Protein AF-A0A091GH59-F1 (afdb_monomer_lite)

Structure (mmCIF, N/CA/C/O backbone):
data_AF-A0A091GH59-F1
#
_entry.id   AF-A0A091GH59-F1
#
loop_
_atom_site.group_PDB
_atom_site.id
_atom_site.type_symbol
_atom_site.label_atom_id
_atom_site.label_alt_id
_atom_site.label_comp_id
_atom_site.label_asym_id
_atom_site.label_entity_id
_atom_site.label_seq_id
_atom_site.pdbx_PDB_ins_code
_atom_site.Cartn_x
_atom_site.Cartn_y
_atom_site.Cartn_z
_atom_site.occupancy
_atom_site.B_iso_or_equiv
_atom_site.auth_seq_id
_atom_site.auth_comp_id
_atom_site.auth_asym_id
_atom_site.auth_atom_id
_atom_site.pdbx_PDB_model_num
ATOM 1 N N . HIS A 1 1 ? 8.512 5.996 -9.986 1.00 87.06 1 HIS A N 1
ATOM 2 C CA . HIS A 1 1 ? 7.344 5.699 -9.127 1.00 87.06 1 HIS A CA 1
ATOM 3 C C . HIS A 1 1 ? 7.092 4.206 -8.956 1.00 87.06 1 HIS A C 1
ATOM 5 O O . HIS A 1 1 ? 7.164 3.773 -7.822 1.00 87.06 1 HIS A O 1
ATOM 11 N N . LEU A 1 2 ? 6.878 3.403 -10.013 1.00 91.25 2 LEU A N 1
ATOM 12 C CA . LEU A 1 2 ? 6.627 1.953 -9.853 1.00 91.25 2 LEU A CA 1
ATOM 13 C C . LEU A 1 2 ? 7.697 1.232 -9.008 1.00 91.25 2 LEU A C 1
ATOM 15 O O . LEU A 1 2 ? 7.345 0.455 -8.136 1.00 91.25 2 LEU A O 1
ATOM 19 N N . ALA A 1 3 ? 8.980 1.565 -9.191 1.00 91.81 3 ALA A N 1
ATOM 20 C CA . ALA A 1 3 ? 10.068 1.007 -8.381 1.00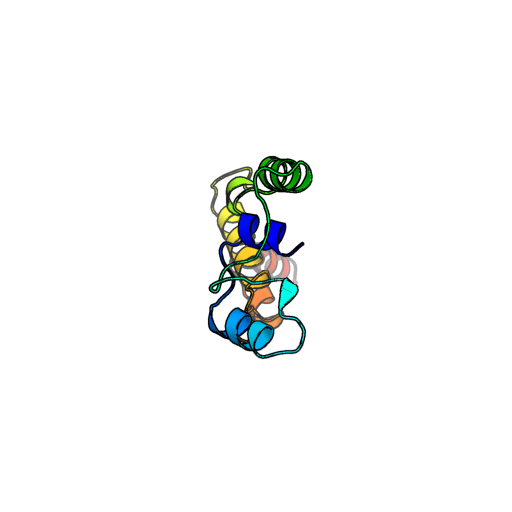 91.81 3 ALA A CA 1
ATOM 21 C C . ALA A 1 3 ? 9.981 1.397 -6.892 1.00 91.81 3 ALA A C 1
ATOM 23 O O . ALA A 1 3 ? 10.295 0.598 -6.021 1.00 91.81 3 ALA A O 1
ATOM 24 N N . MET A 1 4 ? 9.516 2.615 -6.596 1.00 93.62 4 MET A N 1
ATOM 25 C CA . MET A 1 4 ? 9.299 3.071 -5.217 1.00 93.62 4 MET A CA 1
ATOM 26 C C . MET A 1 4 ? 8.120 2.337 -4.580 1.00 93.62 4 MET A C 1
ATOM 28 O O . MET A 1 4 ? 8.207 1.938 -3.426 1.00 93.62 4 MET A O 1
ATOM 32 N N . MET A 1 5 ? 7.036 2.139 -5.340 1.00 94.44 5 MET A N 1
ATOM 33 C CA . MET A 1 5 ? 5.877 1.368 -4.884 1.00 94.44 5 MET A CA 1
ATOM 34 C C . MET A 1 5 ? 6.280 -0.080 -4.596 1.00 94.44 5 MET A C 1
ATOM 36 O O . MET A 1 5 ? 5.973 -0.579 -3.522 1.00 94.44 5 MET A O 1
ATOM 40 N N . GLU A 1 6 ? 7.040 -0.714 -5.500 1.00 92.69 6 GLU A N 1
ATOM 41 C CA . GLU A 1 6 ? 7.532 -2.086 -5.317 1.00 92.69 6 GLU A CA 1
ATOM 42 C C . GLU A 1 6 ? 8.401 -2.223 -4.057 1.00 92.69 6 GLU A C 1
ATOM 44 O O . GLU A 1 6 ? 8.304 -3.211 -3.335 1.00 92.69 6 GLU A O 1
ATOM 49 N N . GLN A 1 7 ? 9.213 -1.208 -3.757 1.00 92.12 7 GLN A N 1
ATOM 50 C CA . GLN A 1 7 ? 10.049 -1.172 -2.558 1.00 92.12 7 GLN A CA 1
ATOM 51 C C . GLN A 1 7 ? 9.243 -0.937 -1.264 1.00 92.12 7 GLN A C 1
ATOM 53 O O . GLN A 1 7 ? 9.607 -1.462 -0.214 1.00 92.12 7 GLN A O 1
ATOM 58 N N . LEU A 1 8 ? 8.170 -0.143 -1.329 1.00 94.50 8 LEU A N 1
ATOM 59 C CA . LEU A 1 8 ? 7.340 0.232 -0.178 1.00 94.50 8 LEU A CA 1
ATOM 60 C C . LEU A 1 8 ? 6.306 -0.845 0.183 1.00 94.50 8 LEU A C 1
ATOM 62 O O . LEU A 1 8 ? 6.134 -1.159 1.360 1.00 94.50 8 LEU A O 1
ATOM 66 N N . LEU A 1 9 ? 5.618 -1.381 -0.828 1.00 94.88 9 LEU A N 1
ATOM 67 C CA . LEU A 1 9 ? 4.436 -2.245 -0.703 1.00 94.88 9 LEU A CA 1
ATOM 68 C C . LEU A 1 9 ? 4.700 -3.691 -1.147 1.00 94.88 9 LEU A C 1
ATOM 70 O O . LEU A 1 9 ? 3.851 -4.559 -0.978 1.00 94.88 9 LEU A O 1
ATOM 74 N N . GLY A 1 10 ? 5.865 -3.964 -1.737 1.00 92.62 10 GLY A N 1
ATOM 75 C CA . GLY A 1 10 ? 6.165 -5.256 -2.344 1.00 92.62 10 GLY A CA 1
ATOM 76 C C . GLY A 1 10 ? 5.726 -5.360 -3.813 1.00 92.62 10 GLY A C 1
ATOM 77 O O . GLY A 1 10 ? 5.300 -4.370 -4.420 1.00 92.62 10 GLY A O 1
ATOM 78 N N . PRO A 1 11 ? 5.876 -6.553 -4.421 1.00 92.69 11 PRO A N 1
ATOM 79 C CA . PRO A 1 11 ? 5.692 -6.759 -5.856 1.00 92.69 11 PRO A CA 1
ATOM 80 C C . PRO A 1 11 ? 4.254 -6.498 -6.312 1.00 92.69 11 PRO A C 1
ATOM 82 O O . PRO A 1 11 ? 3.296 -6.762 -5.589 1.00 92.69 11 PRO A O 1
ATOM 85 N N . LEU A 1 12 ? 4.106 -6.024 -7.552 1.00 92.69 12 LEU A N 1
ATOM 86 C CA . LEU A 1 12 ? 2.788 -5.830 -8.153 1.00 92.69 12 LEU A CA 1
ATOM 87 C C . LEU A 1 12 ? 2.096 -7.184 -8.413 1.00 92.69 12 LEU A C 1
ATOM 89 O O . LEU A 1 12 ? 2.768 -8.129 -8.835 1.00 92.69 12 LEU A O 1
ATOM 93 N N . PRO A 1 13 ? 0.761 -7.277 -8.256 1.00 93.06 13 PRO A N 1
ATOM 94 C CA . PRO A 1 13 ? 0.012 -8.491 -8.575 1.00 93.06 13 PRO A CA 1
ATOM 95 C C . PRO A 1 13 ? 0.174 -8.930 -10.040 1.00 93.06 13 PRO A C 1
ATOM 97 O O . PRO A 1 13 ? 0.053 -8.114 -10.958 1.00 93.06 13 PRO A O 1
ATOM 100 N N . GLU A 1 14 ? 0.363 -10.233 -10.267 1.00 90.94 14 GLU A N 1
ATOM 101 C CA . GLU A 1 14 ? 0.646 -10.818 -11.592 1.00 90.94 14 GLU A CA 1
ATOM 102 C C . GLU A 1 14 ? -0.391 -10.428 -12.651 1.00 90.94 14 GLU A C 1
ATOM 104 O O . GLU A 1 14 ? -0.035 -9.926 -13.715 1.00 90.94 14 GLU A O 1
ATOM 109 N N . HIS A 1 15 ? -1.680 -10.535 -12.323 1.00 90.50 15 HIS A N 1
ATOM 110 C CA . HIS A 1 15 ? -2.770 -10.206 -13.245 1.00 90.50 15 HIS A CA 1
ATOM 111 C C . HIS A 1 15 ? -2.738 -8.740 -13.737 1.00 90.50 15 HIS A C 1
ATOM 113 O O . HIS A 1 15 ? -3.194 -8.430 -14.842 1.00 90.50 15 HIS A O 1
ATOM 119 N N . MET A 1 16 ? -2.208 -7.809 -12.930 1.00 90.81 16 MET A N 1
ATOM 120 C CA . MET A 1 16 ? -2.033 -6.410 -13.331 1.00 90.81 16 MET A CA 1
ATOM 121 C C . MET A 1 16 ? -0.844 -6.267 -14.277 1.00 90.81 16 MET A C 1
ATOM 123 O O . MET A 1 16 ? -0.940 -5.558 -15.281 1.00 90.81 16 MET A O 1
ATOM 127 N N . VAL A 1 17 ? 0.260 -6.957 -13.978 1.00 90.06 17 VAL A N 1
ATOM 128 C CA . VAL A 1 17 ? 1.455 -6.986 -14.829 1.00 90.06 17 VAL A CA 1
ATOM 129 C C . VAL A 1 17 ? 1.118 -7.571 -16.198 1.00 90.06 17 VAL A C 1
ATOM 131 O O . VAL A 1 17 ? 1.406 -6.942 -17.215 1.00 90.06 17 VAL A O 1
ATOM 134 N N . GLU A 1 18 ? 0.428 -8.708 -16.248 1.00 87.69 18 GLU A N 1
ATOM 135 C CA . GLU A 1 18 ? -0.010 -9.362 -17.487 1.00 87.69 18 GLU A CA 1
ATOM 136 C C . GLU A 1 18 ? -0.882 -8.448 -18.350 1.00 87.69 18 GLU A C 1
ATOM 138 O O . GLU A 1 18 ? -0.667 -8.332 -19.562 1.00 87.69 18 GLU A O 1
ATOM 143 N N . ARG A 1 19 ? -1.828 -7.730 -17.731 1.00 86.00 19 ARG A N 1
ATOM 144 C CA . ARG A 1 19 ? -2.683 -6.756 -18.423 1.00 86.00 19 ARG A CA 1
ATOM 145 C C . ARG A 1 19 ? -1.861 -5.626 -19.046 1.00 86.00 19 ARG A C 1
ATOM 147 O O . ARG A 1 19 ? -2.139 -5.212 -20.172 1.00 86.0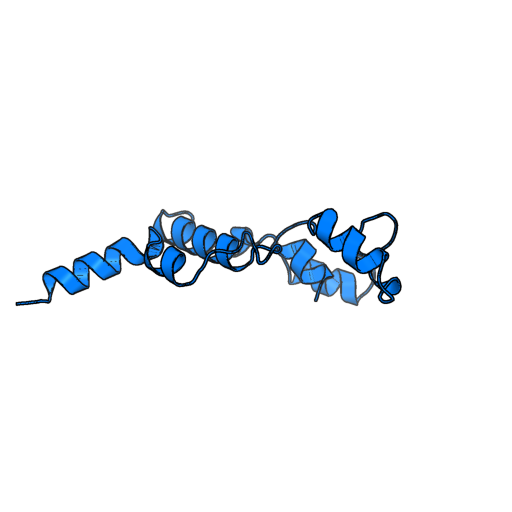0 19 ARG A O 1
ATOM 154 N N . VAL A 1 20 ? -0.843 -5.124 -18.342 1.00 84.81 20 VAL A N 1
ATOM 155 C CA . VAL A 1 20 ? 0.040 -4.063 -18.851 1.00 84.81 20 VAL A CA 1
ATOM 156 C C . VAL A 1 20 ? 0.964 -4.582 -19.954 1.00 84.81 20 VAL A C 1
ATOM 158 O O . VAL A 1 20 ? 1.098 -3.914 -20.979 1.00 84.81 20 VAL A O 1
ATOM 161 N N . VAL A 1 21 ? 1.549 -5.770 -19.801 1.00 80.44 21 VAL A N 1
ATOM 162 C CA . VAL A 1 21 ? 2.426 -6.401 -20.806 1.00 80.44 21 VAL A CA 1
ATOM 163 C C . VAL A 1 21 ? 1.660 -6.728 -22.092 1.00 80.44 21 VAL A C 1
ATOM 165 O O . VAL A 1 21 ? 2.184 -6.554 -23.193 1.00 80.44 21 VAL A O 1
ATOM 168 N N . SER A 1 22 ? 0.395 -7.131 -21.969 1.00 78.31 22 SER A N 1
ATOM 169 C CA . SER A 1 22 ? -0.501 -7.366 -23.109 1.00 78.31 22 SER A CA 1
ATOM 170 C C . SER A 1 22 ? -0.920 -6.068 -23.815 1.00 78.31 22 SER A C 1
ATOM 172 O O . SER A 1 22 ? -1.365 -6.091 -24.961 1.00 78.31 22 SER A O 1
ATOM 174 N N . SER A 1 23 ? -0.755 -4.916 -23.158 1.00 77.75 23 SER A N 1
ATOM 175 C CA . SER A 1 23 ? -1.040 -3.593 -23.719 1.00 77.75 23 SER A CA 1
ATOM 176 C C . SER A 1 23 ? 0.156 -3.014 -24.497 1.00 77.75 23 SER A C 1
ATOM 178 O O . SER A 1 23 ? 1.243 -3.585 -24.549 1.00 77.75 23 SER A O 1
ATOM 180 N N . ARG A 1 24 ? 0.005 -1.818 -25.086 1.00 67.00 24 ARG A N 1
ATOM 181 C CA . ARG A 1 24 ? 1.106 -1.106 -25.774 1.00 67.00 24 ARG A CA 1
ATOM 182 C C . ARG A 1 24 ? 2.191 -0.547 -24.827 1.00 67.00 24 ARG A C 1
ATOM 184 O O . ARG A 1 24 ? 3.144 0.055 -25.307 1.00 67.00 24 ARG A O 1
ATOM 191 N N . LYS A 1 25 ? 2.084 -0.736 -23.502 1.00 64.56 25 LYS A N 1
ATOM 192 C CA . LYS A 1 25 ? 3.027 -0.231 -22.474 1.00 64.56 25 LYS A CA 1
ATOM 193 C C . LYS A 1 25 ? 4.103 -1.257 -22.070 1.00 64.56 25 LYS A C 1
ATOM 195 O O . LYS A 1 25 ? 4.442 -1.380 -20.896 1.00 64.56 25 LYS A O 1
ATOM 200 N N . LYS A 1 26 ? 4.657 -1.984 -23.044 1.00 65.75 26 LYS A N 1
ATOM 201 C CA . LYS A 1 26 ? 5.575 -3.123 -22.830 1.00 65.75 26 LYS A CA 1
ATOM 202 C C . LYS A 1 26 ? 6.913 -2.779 -22.162 1.00 65.75 26 LYS A C 1
ATOM 204 O O . LYS A 1 26 ? 7.608 -3.679 -21.718 1.00 65.75 26 LYS A O 1
ATOM 209 N N . ASN A 1 27 ? 7.268 -1.501 -22.052 1.00 75.94 27 ASN A N 1
ATOM 210 C CA . ASN A 1 27 ? 8.626 -1.097 -21.674 1.00 75.94 27 ASN A CA 1
ATOM 211 C C . ASN A 1 27 ? 8.876 -1.017 -20.158 1.00 75.94 27 ASN A C 1
ATOM 213 O O . ASN A 1 27 ? 9.998 -0.734 -19.755 1.00 75.94 27 ASN A O 1
ATOM 217 N N . TYR A 1 28 ? 7.859 -1.234 -19.317 1.00 84.56 28 TYR A N 1
ATOM 218 C CA . TYR A 1 28 ? 8.028 -1.173 -17.859 1.00 84.56 28 TYR A CA 1
ATOM 219 C C . TYR A 1 28 ? 8.284 -2.532 -17.213 1.00 84.56 28 TYR A C 1
ATOM 221 O O . TYR A 1 28 ? 8.759 -2.562 -16.085 1.00 84.56 28 TYR A O 1
ATOM 229 N N . PHE A 1 29 ? 7.986 -3.642 -17.890 1.00 86.94 29 PHE A N 1
ATOM 230 C CA . PHE A 1 29 ? 8.072 -4.979 -17.308 1.00 86.94 29 PHE A CA 1
ATOM 231 C C . PHE A 1 29 ? 8.845 -5.927 -18.225 1.00 86.94 29 PHE A C 1
ATOM 233 O O . PHE A 1 29 ? 8.658 -5.914 -19.438 1.00 86.94 29 PHE A O 1
ATOM 240 N N . CYS A 1 30 ? 9.683 -6.774 -17.637 1.00 83.50 30 CYS A N 1
ATOM 241 C CA . CYS A 1 30 ? 10.420 -7.838 -18.308 1.00 83.50 30 CYS A C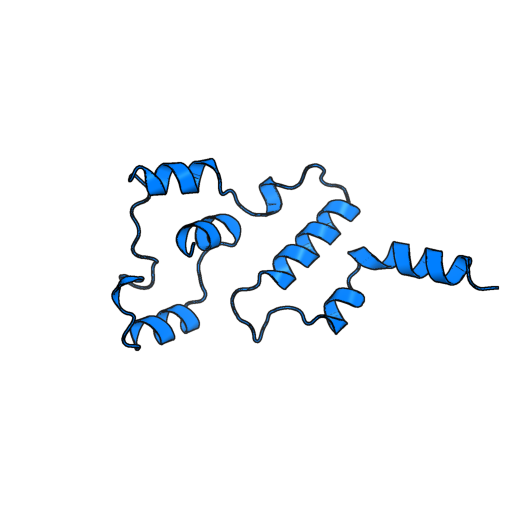A 1
ATOM 242 C C . CYS A 1 30 ? 10.311 -9.111 -17.461 1.00 83.50 30 CYS A C 1
ATOM 244 O O . CYS A 1 30 ? 10.543 -9.067 -16.254 1.00 83.50 30 CYS A O 1
ATOM 246 N N . ASN A 1 31 ? 9.921 -10.236 -18.071 1.00 81.44 31 ASN A N 1
ATOM 247 C CA . ASN A 1 31 ? 9.725 -11.521 -17.380 1.00 81.44 31 ASN A CA 1
ATOM 248 C C . ASN A 1 31 ? 8.822 -11.422 -16.131 1.00 81.44 31 ASN A C 1
ATOM 250 O O . ASN A 1 31 ? 9.141 -11.969 -15.078 1.00 81.44 31 ASN A O 1
ATOM 254 N N . GLY A 1 32 ? 7.725 -10.662 -16.225 1.00 80.94 32 GLY A N 1
ATOM 255 C CA . GLY A 1 32 ? 6.775 -10.476 -15.120 1.00 80.94 32 GLY A CA 1
ATOM 256 C C . GLY A 1 32 ? 7.267 -9.579 -13.976 1.00 80.94 32 GLY A C 1
ATOM 257 O O . GLY A 1 32 ? 6.543 -9.384 -13.007 1.00 80.94 32 GLY A O 1
ATOM 258 N N . ARG A 1 33 ? 8.470 -9.000 -14.073 1.00 85.00 33 ARG A N 1
ATOM 259 C CA . ARG A 1 33 ? 9.043 -8.095 -13.065 1.00 85.00 33 ARG A CA 1
ATOM 260 C C . ARG A 1 33 ? 9.234 -6.700 -13.626 1.00 85.00 33 ARG A C 1
ATOM 262 O O . ARG A 1 33 ? 9.370 -6.525 -14.836 1.00 85.00 33 ARG A O 1
ATOM 269 N N . LEU A 1 34 ? 9.250 -5.702 -12.749 1.00 88.94 34 LEU A N 1
ATOM 270 C CA . LEU A 1 34 ? 9.511 -4.330 -13.155 1.00 88.94 34 LEU A CA 1
ATOM 271 C C . LEU A 1 34 ? 10.932 -4.228 -13.743 1.00 88.94 34 LEU A C 1
ATOM 273 O O . LEU A 1 34 ? 11.911 -4.626 -13.116 1.00 88.94 34 LEU A O 1
ATOM 277 N N . ALA A 1 35 ? 11.043 -3.707 -14.960 1.00 88.25 35 ALA A N 1
ATOM 278 C CA . ALA A 1 35 ? 12.304 -3.524 -15.664 1.00 88.25 35 ALA A CA 1
ATOM 279 C C . ALA A 1 35 ? 12.981 -2.232 -15.180 1.00 88.25 35 ALA A C 1
ATOM 281 O O . ALA A 1 35 ? 12.798 -1.163 -15.764 1.00 88.25 35 ALA A O 1
ATOM 282 N N . TRP A 1 36 ? 13.734 -2.316 -14.083 1.00 87.56 36 TRP A N 1
ATOM 283 C CA . TRP A 1 36 ? 14.519 -1.202 -13.551 1.00 87.56 36 TRP A CA 1
ATOM 284 C C . TRP A 1 36 ? 15.828 -1.683 -12.923 1.00 87.56 36 TRP A C 1
ATOM 286 O O . TRP A 1 36 ? 15.900 -2.774 -12.361 1.00 87.56 36 TRP A O 1
ATOM 296 N N . ASP A 1 37 ? 16.868 -0.856 -13.024 1.00 87.62 37 ASP A N 1
ATOM 297 C CA . ASP A 1 37 ? 18.185 -1.161 -12.470 1.00 87.62 37 ASP A CA 1
ATOM 298 C C . ASP A 1 37 ? 18.331 -0.597 -11.051 1.00 87.62 37 ASP A C 1
ATOM 300 O O . ASP A 1 37 ? 18.362 0.623 -10.846 1.00 87.62 37 ASP A O 1
ATOM 304 N N . LYS A 1 38 ? 18.465 -1.501 -10.078 1.00 85.50 38 LYS A N 1
ATOM 305 C CA . LYS A 1 38 ? 18.669 -1.192 -8.656 1.00 85.50 38 LYS A CA 1
ATOM 306 C C . LYS A 1 38 ? 20.032 -0.561 -8.363 1.00 85.50 38 LYS A C 1
ATOM 308 O O . LYS A 1 38 ? 20.158 0.152 -7.373 1.00 85.50 38 LYS A O 1
ATOM 313 N N . HIS A 1 39 ? 21.031 -0.809 -9.206 1.00 88.69 39 HIS A N 1
ATOM 314 C CA . HIS A 1 39 ? 22.403 -0.329 -9.030 1.00 88.69 39 HIS A CA 1
ATOM 315 C C . HIS A 1 39 ? 22.662 1.016 -9.716 1.00 88.69 39 HIS A C 1
ATOM 317 O O . HIS A 1 39 ? 23.673 1.663 -9.442 1.00 88.69 39 HIS A O 1
ATOM 323 N N . SER A 1 40 ? 21.742 1.466 -10.569 1.00 92.19 40 SER A N 1
ATOM 324 C CA . SER A 1 40 ? 21.772 2.815 -11.131 1.00 92.19 40 SER A CA 1
ATOM 325 C C . SER A 1 40 ? 21.696 3.882 -10.031 1.00 92.19 40 SER A C 1
ATOM 327 O O . SER A 1 40 ? 21.161 3.640 -8.951 1.00 92.19 40 SER A O 1
ATOM 329 N N . VAL A 1 41 ? 22.151 5.109 -10.311 1.00 90.25 41 VAL A N 1
ATOM 330 C CA . VAL A 1 41 ? 22.052 6.237 -9.358 1.00 90.25 41 VAL A CA 1
ATOM 331 C C . VAL A 1 41 ? 20.606 6.461 -8.892 1.00 90.25 41 VAL A C 1
ATOM 333 O O . VAL A 1 41 ? 20.355 6.682 -7.708 1.00 90.25 41 VAL A O 1
ATOM 336 N N . ALA A 1 42 ? 19.641 6.341 -9.809 1.00 88.25 42 ALA A N 1
ATOM 337 C CA . ALA A 1 42 ? 18.223 6.419 -9.475 1.00 88.25 42 ALA A CA 1
ATOM 338 C C . ALA A 1 42 ? 17.778 5.237 -8.597 1.00 88.25 42 ALA A C 1
ATOM 340 O O . ALA A 1 42 ? 17.024 5.433 -7.647 1.00 88.25 42 ALA A O 1
ATOM 341 N N . GLY A 1 43 ? 18.263 4.026 -8.880 1.00 90.12 43 GLY A N 1
ATOM 342 C CA . GLY A 1 43 ? 17.959 2.831 -8.098 1.00 90.12 43 GLY A CA 1
ATOM 343 C C . GLY A 1 43 ? 18.499 2.895 -6.670 1.00 90.12 43 GLY A C 1
ATOM 344 O O . GLY A 1 43 ? 17.771 2.587 -5.728 1.00 90.12 43 GLY A O 1
ATOM 345 N N . LEU A 1 44 ? 19.721 3.401 -6.494 1.00 89.50 44 LEU A N 1
ATOM 346 C CA . LEU A 1 44 ? 20.319 3.640 -5.181 1.00 89.50 44 LEU A CA 1
ATOM 347 C C . LEU A 1 44 ? 19.534 4.688 -4.383 1.00 89.50 44 LEU A C 1
ATOM 349 O O . LEU A 1 44 ? 19.311 4.496 -3.192 1.00 89.50 44 LEU A O 1
ATOM 353 N N . CYS A 1 45 ? 19.068 5.760 -5.034 1.00 88.69 45 CYS A N 1
ATOM 354 C CA . CYS A 1 45 ? 18.213 6.769 -4.402 1.00 88.69 45 CYS A CA 1
ATOM 355 C C . CYS A 1 45 ? 16.861 6.185 -3.965 1.00 88.69 45 CYS A C 1
ATOM 357 O O . CYS A 1 45 ? 16.415 6.413 -2.843 1.00 88.69 45 CYS A O 1
ATOM 359 N N . VAL A 1 46 ? 16.221 5.377 -4.814 1.00 89.31 46 VAL A N 1
ATOM 360 C CA . VAL A 1 46 ? 14.981 4.684 -4.439 1.00 89.31 46 VAL A CA 1
ATOM 361 C C . VAL A 1 46 ? 15.230 3.739 -3.268 1.00 89.31 46 VAL A C 1
ATOM 363 O O . VAL A 1 46 ? 14.457 3.757 -2.319 1.00 89.31 46 VAL A O 1
ATOM 366 N N . SER A 1 47 ? 16.312 2.962 -3.288 1.00 85.12 47 SER A N 1
ATOM 367 C CA . SER A 1 47 ? 16.626 2.016 -2.213 1.00 85.12 47 SER A CA 1
ATOM 368 C C . SER A 1 47 ? 17.001 2.692 -0.893 1.00 85.12 47 SER A C 1
ATOM 370 O O . SER A 1 47 ? 16.797 2.090 0.159 1.00 85.12 47 SER A O 1
ATOM 372 N N . SER A 1 48 ? 17.581 3.894 -0.918 1.00 85.50 48 SER A N 1
ATOM 373 C CA . SER A 1 48 ? 17.941 4.620 0.303 1.00 85.50 48 SER A CA 1
ATOM 374 C C . SER A 1 48 ? 16.753 5.369 0.908 1.00 85.50 48 SER A C 1
ATOM 376 O O . SER A 1 48 ? 16.645 5.453 2.132 1.00 85.50 48 SER A O 1
ATOM 378 N N . CYS A 1 49 ? 15.849 5.887 0.072 1.00 85.44 49 CYS A N 1
ATOM 379 C CA . CYS A 1 49 ? 14.695 6.669 0.515 1.00 85.44 49 CYS A CA 1
ATOM 380 C C . CYS A 1 49 ? 13.426 5.833 0.736 1.00 85.44 49 CYS A C 1
ATOM 382 O O . CYS A 1 49 ? 12.600 6.201 1.567 1.00 85.44 49 CYS A O 1
ATOM 384 N N . CYS A 1 50 ? 13.242 4.736 0.000 1.00 90.44 50 CYS A N 1
ATOM 385 C CA . CYS A 1 50 ? 12.054 3.889 0.085 1.00 90.44 50 CYS A CA 1
ATOM 386 C C . CYS A 1 50 ? 12.396 2.605 0.838 1.00 90.44 50 CYS A C 1
ATOM 388 O O . CYS A 1 50 ? 13.268 1.835 0.437 1.00 90.44 50 CYS A O 1
ATOM 390 N N . LYS A 1 51 ? 11.676 2.373 1.928 1.00 91.50 51 LYS A N 1
ATOM 391 C CA . LYS A 1 51 ? 11.762 1.174 2.763 1.00 91.50 51 LYS A CA 1
ATOM 392 C C . LYS A 1 51 ? 10.388 0.506 2.805 1.00 91.50 51 LYS A C 1
ATOM 394 O O . LYS A 1 51 ? 9.412 1.181 2.482 1.00 91.50 51 LYS A O 1
ATOM 399 N N . PRO A 1 52 ? 10.281 -0.771 3.198 1.00 94.50 52 PRO A N 1
ATOM 400 C CA . PRO A 1 52 ? 8.994 -1.386 3.497 1.00 94.50 52 PRO A CA 1
ATOM 401 C C . PRO A 1 52 ? 8.148 -0.493 4.409 1.00 94.50 52 PRO A C 1
ATOM 403 O O . PRO A 1 52 ? 8.667 0.065 5.375 1.00 94.50 52 PRO A O 1
ATOM 406 N N . LEU A 1 53 ? 6.850 -0.362 4.120 1.00 94.19 53 LEU A N 1
ATOM 407 C CA . LEU A 1 53 ? 5.953 0.590 4.788 1.00 94.19 53 LEU A CA 1
ATOM 408 C C . LEU A 1 53 ? 6.067 0.543 6.323 1.00 94.19 53 LEU A C 1
ATOM 410 O O . LEU A 1 53 ? 6.213 1.577 6.967 1.00 94.19 53 LEU A O 1
ATOM 414 N N . LYS A 1 54 ? 6.103 -0.660 6.906 1.00 92.88 54 LYS A N 1
ATOM 415 C CA . LYS A 1 54 ? 6.209 -0.866 8.360 1.00 92.88 54 LYS A CA 1
ATOM 416 C C . LYS A 1 54 ? 7.522 -0.372 8.983 1.00 92.88 54 LYS A C 1
ATOM 418 O O . LYS A 1 54 ? 7.567 -0.181 10.191 1.00 92.88 54 LYS A O 1
ATOM 423 N N . GLU A 1 55 ? 8.581 -0.143 8.207 1.00 93.88 55 GLU A N 1
ATOM 424 C CA . GLU A 1 55 ? 9.832 0.438 8.720 1.00 93.88 55 GLU A CA 1
ATOM 425 C C . GLU A 1 55 ? 9.722 1.939 9.011 1.00 93.88 55 GLU A C 1
ATOM 427 O O . GLU A 1 55 ? 10.557 2.481 9.732 1.00 93.88 55 GLU A O 1
ATOM 432 N N . PHE A 1 56 ? 8.696 2.616 8.488 1.00 93.31 56 PHE A N 1
ATOM 433 C CA . PHE A 1 56 ? 8.410 4.016 8.815 1.00 93.31 56 PHE A CA 1
ATOM 434 C C . PHE A 1 56 ? 7.614 4.180 10.116 1.00 93.31 56 PHE A C 1
ATOM 436 O O . PHE A 1 56 ? 7.334 5.302 10.535 1.00 93.31 56 PHE A O 1
ATOM 443 N N . MET A 1 57 ? 7.241 3.076 10.758 1.00 94.69 57 MET A N 1
ATOM 444 C CA . MET A 1 57 ? 6.514 3.084 12.016 1.00 94.69 57 MET A CA 1
ATOM 445 C C . MET A 1 57 ? 7.441 3.510 13.165 1.00 94.69 57 MET A C 1
ATOM 447 O O . MET A 1 57 ? 8.436 2.844 13.445 1.00 94.69 57 MET A O 1
ATOM 451 N N . ALA A 1 58 ? 7.106 4.615 13.838 1.00 92.75 58 ALA A N 1
ATOM 452 C CA . ALA A 1 58 ? 7.917 5.159 14.932 1.00 92.75 58 ALA A CA 1
ATOM 453 C C . ALA A 1 58 ? 7.848 4.311 16.217 1.00 92.75 58 ALA A C 1
ATOM 455 O O . ALA A 1 58 ? 8.857 4.152 16.904 1.00 92.75 58 ALA A O 1
ATOM 456 N N . CYS A 1 59 ? 6.675 3.743 16.515 1.00 93.00 59 CYS A N 1
ATOM 457 C CA . CYS A 1 59 ? 6.393 2.938 17.705 1.00 93.00 59 CYS A CA 1
ATOM 458 C C . CYS A 1 59 ? 5.582 1.695 17.326 1.00 93.00 59 CYS A C 1
ATOM 460 O O . CYS A 1 59 ? 4.778 1.752 16.408 1.00 93.00 59 CYS A O 1
ATOM 462 N N . ARG A 1 60 ? 5.747 0.583 18.050 1.00 91.25 60 ARG A N 1
ATOM 463 C CA . ARG A 1 60 ? 4.981 -0.664 17.833 1.00 91.25 60 ARG A CA 1
ATOM 464 C C . ARG A 1 60 ? 3.843 -0.839 18.840 1.00 91.25 60 ARG A C 1
ATO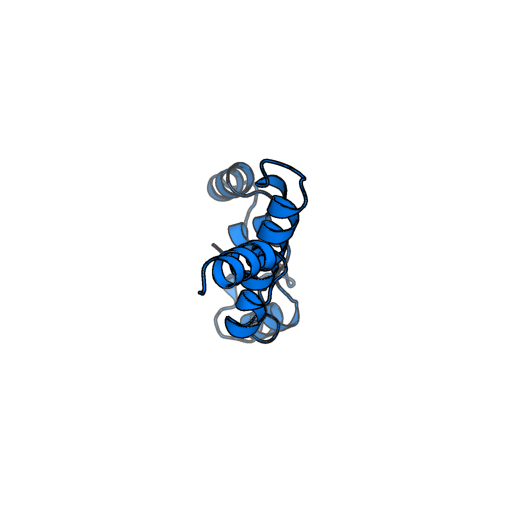M 466 O O . ARG A 1 60 ? 3.658 -1.919 19.392 1.00 91.25 60 ARG A O 1
ATOM 473 N N . ASP A 1 61 ? 3.158 0.250 19.157 1.00 93.75 61 ASP A N 1
ATOM 474 C CA . ASP A 1 61 ? 1.933 0.190 19.952 1.00 93.75 61 ASP A CA 1
ATOM 475 C C . ASP A 1 61 ? 0.716 -0.087 19.057 1.00 93.75 61 ASP A C 1
ATOM 477 O O . ASP A 1 61 ? 0.798 -0.058 17.826 1.00 93.75 61 ASP A O 1
ATOM 481 N N . CYS A 1 62 ? -0.420 -0.384 19.685 1.00 91.56 62 CYS A N 1
ATOM 482 C CA . CYS A 1 62 ? -1.639 -0.748 18.971 1.00 91.56 62 CYS A CA 1
ATOM 483 C C . CYS A 1 62 ? -2.169 0.377 18.068 1.00 91.56 62 CYS A C 1
ATOM 485 O O . CYS A 1 62 ? -2.732 0.084 17.014 1.00 91.56 62 CYS A O 1
ATOM 487 N N . ASP A 1 63 ? -1.984 1.646 18.431 1.00 92.00 63 ASP A N 1
ATOM 488 C CA . ASP A 1 63 ? -2.470 2.776 17.638 1.00 92.00 63 ASP A CA 1
ATOM 489 C C . ASP A 1 63 ? -1.663 2.926 16.347 1.00 92.00 63 ASP A C 1
ATOM 491 O O . ASP A 1 63 ? -2.236 3.064 15.262 1.00 92.00 63 ASP A O 1
ATOM 495 N N . HIS A 1 64 ? -0.336 2.820 16.438 1.00 94.94 64 HIS A N 1
ATOM 496 C CA . HIS A 1 64 ? 0.543 2.828 15.274 1.00 94.94 64 HIS A CA 1
ATOM 497 C C . HIS A 1 64 ? 0.336 1.591 14.399 1.00 94.94 64 HIS A C 1
ATOM 499 O O . HIS A 1 64 ? 0.298 1.719 13.175 1.00 94.94 64 HIS A O 1
ATOM 505 N N . GLU A 1 65 ? 0.154 0.406 14.985 1.00 95.75 65 GLU A N 1
ATOM 506 C CA . GLU A 1 65 ? -0.171 -0.797 14.212 1.00 95.75 65 GLU A CA 1
ATOM 507 C C . GLU A 1 65 ? -1.491 -0.636 13.450 1.00 95.75 65 GLU A C 1
ATOM 509 O O . GLU A 1 65 ? -1.528 -0.891 12.246 1.00 95.75 65 GLU A O 1
ATOM 514 N N . ASN A 1 66 ? -2.539 -0.120 14.101 1.00 96.19 66 ASN A N 1
ATOM 515 C CA . ASN A 1 66 ? -3.829 0.154 13.467 1.00 96.19 66 ASN A CA 1
ATOM 516 C C . ASN A 1 66 ? -3.737 1.230 12.371 1.00 96.19 66 ASN A C 1
ATOM 518 O O . ASN A 1 66 ? -4.420 1.125 11.351 1.00 96.19 66 ASN A O 1
ATOM 522 N N . LEU A 1 67 ? -2.912 2.264 12.561 1.00 96.31 67 LEU A N 1
ATOM 523 C CA . LEU A 1 67 ? -2.677 3.300 11.553 1.00 96.31 67 LEU A CA 1
ATOM 524 C C . LEU A 1 67 ? -2.010 2.714 10.307 1.00 96.31 67 LEU A C 1
ATOM 526 O O . LEU A 1 67 ? -2.469 2.935 9.188 1.00 96.31 67 LEU A O 1
ATOM 530 N N . PHE A 1 68 ? -0.920 1.972 10.492 1.00 97.44 68 PHE A N 1
ATOM 531 C CA . PHE A 1 68 ? -0.172 1.403 9.375 1.00 97.44 68 PHE A CA 1
ATOM 532 C C . PHE A 1 68 ? -0.950 0.296 8.663 1.00 97.44 68 PHE A C 1
ATOM 534 O O . PHE A 1 68 ? -0.841 0.190 7.446 1.00 97.44 68 PHE A O 1
ATOM 541 N N . ASP A 1 69 ? -1.771 -0.472 9.378 1.00 97.19 69 ASP A N 1
ATOM 542 C CA . ASP A 1 69 ? -2.716 -1.429 8.792 1.00 97.19 69 ASP A CA 1
ATOM 543 C C . ASP A 1 69 ? -3.774 -0.729 7.916 1.00 97.19 69 ASP A C 1
ATOM 545 O O . ASP A 1 69 ? -4.044 -1.164 6.796 1.00 97.19 69 ASP A O 1
ATOM 549 N N . LEU A 1 70 ? -4.311 0.415 8.358 1.00 97.81 70 LEU A N 1
ATOM 550 C CA . LEU A 1 70 ? -5.206 1.224 7.528 1.00 97.81 70 LEU A CA 1
ATOM 551 C C . LEU A 1 70 ? -4.498 1.753 6.270 1.00 97.81 70 LEU A C 1
ATOM 553 O O . LEU A 1 70 ? -5.047 1.657 5.173 1.00 97.81 70 LEU A O 1
ATOM 557 N N . ILE A 1 71 ? -3.286 2.301 6.413 1.00 97.56 71 ILE A N 1
ATOM 558 C CA . ILE A 1 71 ? -2.507 2.829 5.281 1.00 97.56 71 ILE A CA 1
ATOM 559 C C . ILE A 1 71 ? -2.207 1.718 4.268 1.00 97.56 71 ILE A C 1
ATOM 561 O O . ILE A 1 71 ? -2.379 1.940 3.072 1.00 97.56 71 ILE A O 1
ATOM 565 N N . ASP A 1 72 ? -1.812 0.529 4.725 1.00 96.81 72 ASP A N 1
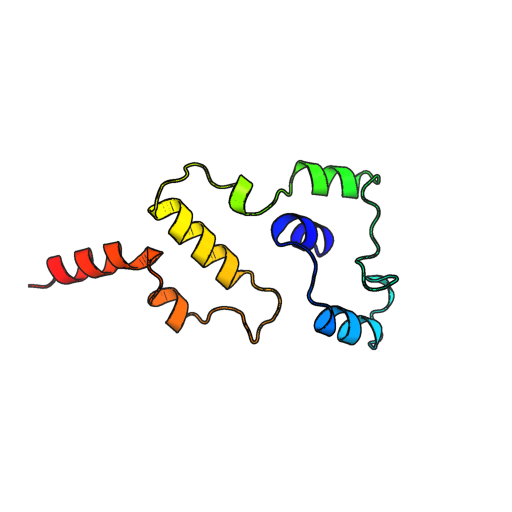ATOM 566 C CA . ASP A 1 72 ? -1.537 -0.629 3.865 1.00 96.81 72 ASP A CA 1
ATOM 567 C C . ASP A 1 72 ? -2.771 -0.999 3.025 1.00 96.81 72 ASP A C 1
ATOM 569 O O . ASP A 1 72 ? -2.707 -1.063 1.796 1.00 96.81 72 ASP A O 1
ATOM 573 N N . LYS A 1 73 ? -3.947 -1.081 3.663 1.00 97.62 73 LYS A N 1
ATOM 574 C CA . LYS A 1 73 ? -5.233 -1.333 2.989 1.00 97.62 73 LYS A CA 1
ATOM 575 C C . LYS A 1 73 ? -5.632 -0.236 1.995 1.00 97.62 73 LYS A C 1
ATOM 577 O O . LYS A 1 73 ? -6.253 -0.530 0.971 1.00 97.62 73 LYS A O 1
ATOM 582 N N . MET A 1 74 ? -5.293 1.025 2.273 1.00 97.62 74 MET A N 1
ATOM 583 C CA . MET A 1 74 ? -5.525 2.155 1.358 1.00 97.62 74 MET A CA 1
ATOM 584 C C . MET A 1 74 ? -4.554 2.166 0.171 1.00 97.62 74 MET A C 1
ATOM 586 O O . MET A 1 74 ? -4.894 2.693 -0.891 1.00 97.62 74 MET A O 1
ATOM 590 N N . LEU A 1 75 ? -3.361 1.593 0.334 1.00 97.12 75 LEU A N 1
ATOM 591 C CA . LEU A 1 75 ? -2.315 1.531 -0.686 1.00 97.12 75 LEU A CA 1
ATOM 592 C C . LEU A 1 75 ? -2.319 0.231 -1.504 1.00 97.12 75 LEU A C 1
ATOM 594 O O . LEU A 1 75 ? -1.508 0.106 -2.420 1.00 97.12 75 LEU A O 1
ATOM 598 N N . GLU A 1 76 ? -3.260 -0.682 -1.250 1.00 97.56 76 GLU A N 1
ATOM 599 C CA . GLU A 1 76 ? -3.465 -1.903 -2.036 1.00 97.56 76 GLU A CA 1
ATOM 600 C C . GLU A 1 76 ? -3.477 -1.611 -3.551 1.00 97.56 76 GLU A C 1
ATOM 602 O O . GLU A 1 76 ? -4.135 -0.677 -4.042 1.00 97.56 76 GLU A O 1
ATOM 607 N N . TYR A 1 77 ? -2.713 -2.407 -4.302 1.00 95.75 77 TYR A N 1
ATOM 608 C CA . TYR A 1 77 ? -2.495 -2.212 -5.732 1.00 95.75 77 TYR A CA 1
ATOM 609 C C . TYR A 1 77 ? -3.771 -2.424 -6.530 1.00 95.75 77 TYR A C 1
ATOM 611 O O . TYR A 1 77 ? -4.073 -1.619 -7.415 1.00 95.75 77 TYR A O 1
ATOM 619 N N . ASP A 1 78 ? -4.492 -3.505 -6.228 1.00 94.81 78 ASP A N 1
ATOM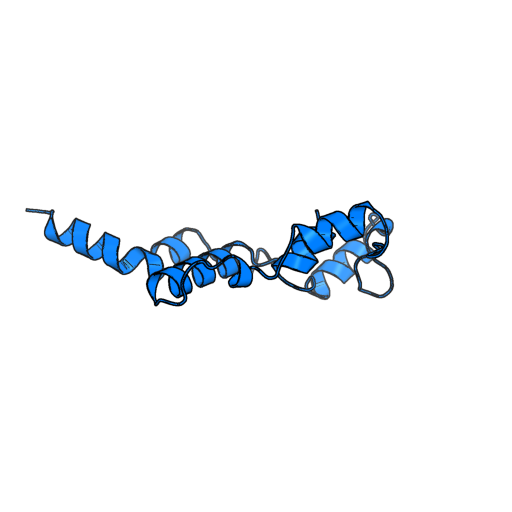 620 C CA . ASP A 1 78 ? -5.719 -3.870 -6.922 1.00 94.81 78 ASP A CA 1
ATOM 621 C C . ASP A 1 78 ? -6.869 -2.972 -6.440 1.00 94.81 78 ASP A C 1
ATOM 623 O O . ASP A 1 78 ? -7.307 -3.094 -5.292 1.00 94.81 78 ASP A O 1
ATOM 627 N N . PRO A 1 79 ? -7.411 -2.081 -7.292 1.00 94.44 79 PRO A N 1
ATOM 628 C CA . PRO A 1 79 ? -8.493 -1.192 -6.887 1.00 94.44 79 PRO A CA 1
ATOM 629 C C . PRO A 1 79 ? -9.751 -1.939 -6.438 1.00 94.44 79 PRO A C 1
ATOM 631 O O . PRO A 1 79 ? -10.536 -1.372 -5.689 1.00 94.44 79 PRO A O 1
ATOM 634 N N . ALA A 1 80 ? -9.952 -3.184 -6.888 1.00 95.00 80 ALA A N 1
ATOM 635 C CA . ALA A 1 80 ? -11.083 -4.008 -6.468 1.00 95.00 80 ALA A CA 1
ATOM 636 C C . ALA A 1 80 ? -10.915 -4.583 -5.050 1.00 95.00 80 ALA A C 1
ATOM 638 O O . ALA A 1 80 ? -11.900 -5.008 -4.454 1.00 95.00 80 ALA A O 1
ATOM 639 N N . LYS A 1 81 ? -9.684 -4.616 -4.522 1.00 96.06 81 LYS A N 1
ATOM 640 C CA . LYS A 1 81 ? -9.362 -5.082 -3.162 1.00 96.06 81 LYS A CA 1
ATOM 641 C C . LYS A 1 81 ? -9.046 -3.945 -2.197 1.00 96.06 81 LYS A C 1
ATOM 643 O O . LYS A 1 81 ? -9.047 -4.154 -0.988 1.00 96.06 81 LYS A O 1
ATOM 648 N N . ARG A 1 82 ? -8.736 -2.762 -2.729 1.00 97.88 82 ARG A N 1
ATOM 649 C CA . ARG A 1 82 ? -8.446 -1.570 -1.939 1.00 97.88 82 ARG A CA 1
ATOM 650 C C . ARG A 1 82 ? -9.649 -1.191 -1.088 1.00 97.88 82 ARG A C 1
ATOM 652 O O . ARG A 1 82 ? -10.769 -1.133 -1.589 1.00 97.88 82 ARG A O 1
ATOM 659 N N . ILE A 1 83 ? -9.381 -0.876 0.176 1.00 98.25 83 ILE A N 1
ATOM 660 C CA . ILE A 1 83 ? -10.412 -0.451 1.122 1.00 98.25 83 ILE A CA 1
ATOM 661 C C . ILE A 1 83 ? -11.170 0.772 0.597 1.00 98.25 83 ILE A C 1
ATOM 663 O O . ILE A 1 83 ? -10.585 1.727 0.070 1.00 98.25 83 ILE A O 1
ATOM 667 N N . THR A 1 84 ? -12.485 0.753 0.756 1.00 97.75 84 THR A N 1
ATOM 668 C CA . THR A 1 84 ? -13.343 1.900 0.463 1.00 97.75 84 THR A CA 1
ATOM 669 C C . THR A 1 84 ? -13.282 2.933 1.588 1.00 97.75 84 THR A C 1
ATOM 671 O O . THR A 1 84 ? -12.887 2.643 2.717 1.00 97.75 84 THR A O 1
ATOM 674 N N . LEU A 1 85 ? -13.711 4.167 1.310 1.00 96.31 85 LEU A N 1
ATOM 675 C CA . LEU A 1 85 ? -13.810 5.193 2.355 1.00 96.31 85 LEU A CA 1
ATOM 676 C C . LEU A 1 85 ? -14.779 4.790 3.477 1.00 96.31 85 LEU A C 1
ATOM 678 O O . LEU A 1 85 ? -14.519 5.083 4.640 1.00 96.31 85 LEU A O 1
ATOM 682 N N . GLU A 1 86 ? -15.875 4.109 3.143 1.00 96.25 86 GLU A N 1
ATOM 683 C CA . GLU A 1 86 ? -16.859 3.641 4.123 1.00 96.25 86 GLU A CA 1
ATOM 684 C C . GLU A 1 86 ? -16.263 2.590 5.072 1.00 96.25 86 GLU A C 1
ATOM 686 O O . GLU A 1 86 ? -16.394 2.704 6.292 1.00 96.25 86 GLU A O 1
ATOM 691 N N . GLU A 1 87 ? -15.542 1.606 4.535 1.00 96.88 87 GLU A N 1
ATOM 692 C CA . GLU A 1 87 ? -14.825 0.609 5.337 1.00 96.88 87 GLU A CA 1
ATOM 693 C C . GLU A 1 87 ? -13.706 1.254 6.165 1.00 96.88 87 GLU A C 1
ATOM 695 O O . GLU A 1 87 ? -13.552 0.940 7.345 1.00 96.88 87 GLU A O 1
ATOM 700 N N . ALA A 1 88 ? -12.969 2.209 5.586 1.00 97.00 88 ALA A N 1
ATOM 701 C CA . ALA A 1 88 ? -11.911 2.942 6.276 1.00 97.00 88 ALA A CA 1
ATOM 702 C C . ALA A 1 88 ? -12.446 3.711 7.490 1.00 97.00 88 ALA A C 1
ATOM 704 O O . ALA A 1 88 ? -11.843 3.657 8.557 1.00 97.00 88 ALA A O 1
ATOM 705 N N . LEU A 1 89 ? -13.607 4.365 7.382 1.00 94.69 89 LEU A N 1
ATOM 706 C CA . LEU A 1 89 ? -14.252 5.046 8.513 1.00 94.69 89 LEU A CA 1
ATOM 707 C C . LEU A 1 89 ? -14.671 4.084 9.635 1.00 94.69 89 LEU A C 1
ATOM 709 O O . LEU A 1 89 ? -14.884 4.517 10.770 1.00 94.69 89 LEU A O 1
ATOM 713 N N . ASN A 1 90 ? -14.804 2.791 9.347 1.00 95.00 90 ASN A N 1
ATOM 714 C CA . ASN A 1 90 ? -15.110 1.742 10.319 1.00 95.00 90 ASN A CA 1
ATOM 715 C C . ASN A 1 90 ? -13.869 0.991 10.827 1.00 95.00 90 ASN A C 1
ATOM 717 O O . ASN A 1 90 ? -14.006 0.064 11.622 1.00 95.00 90 ASN A O 1
ATOM 721 N N . HIS A 1 91 ? -12.667 1.416 10.432 1.00 97.19 91 HIS A N 1
ATOM 722 C CA . HIS A 1 91 ? -11.416 0.798 10.853 1.00 97.19 91 HIS A CA 1
ATOM 723 C C . HIS A 1 91 ? -11.152 0.955 12.365 1.00 97.19 91 HIS A C 1
ATOM 725 O O . HIS A 1 91 ? -11.439 2.028 12.912 1.00 97.19 91 HIS A O 1
ATOM 731 N N . PRO A 1 92 ? -10.524 -0.042 13.033 1.00 95.69 92 PRO A N 1
ATOM 732 C CA . PRO A 1 92 ? -10.112 0.038 14.438 1.00 95.69 92 PRO A CA 1
ATOM 733 C C . PRO A 1 92 ? -9.370 1.320 14.818 1.00 95.69 92 PRO A C 1
ATOM 735 O O . PRO A 1 92 ? -9.601 1.869 15.891 1.00 95.69 92 PRO A O 1
ATOM 738 N N . PHE A 1 93 ? -8.562 1.845 13.893 1.00 95.75 93 PHE A N 1
ATOM 739 C CA . PHE A 1 93 ? -7.830 3.103 14.057 1.00 95.75 93 PHE A CA 1
ATOM 740 C C . PHE A 1 93 ? -8.723 4.292 14.468 1.00 95.75 93 PHE A C 1
ATOM 742 O O . PHE A 1 93 ? -8.307 5.129 15.261 1.00 95.75 93 PHE A O 1
ATOM 749 N N . PHE A 1 94 ? -9.964 4.368 13.976 1.00 94.62 94 PHE A N 1
ATOM 750 C CA . PHE A 1 94 ? -10.875 5.476 14.287 1.00 94.62 94 PHE A CA 1
ATOM 751 C C . PHE A 1 94 ? -11.852 5.183 15.435 1.00 94.62 94 PHE A C 1
ATOM 753 O O . PHE A 1 94 ? -12.650 6.057 15.783 1.00 94.62 94 PHE A O 1
ATOM 760 N N . LEU A 1 95 ? -11.832 3.985 16.033 1.00 89.69 95 LEU A N 1
ATOM 761 C CA . LEU A 1 95 ? -12.744 3.640 17.131 1.00 89.69 95 LEU A CA 1
ATOM 762 C C . LEU A 1 95 ? -12.609 4.572 18.348 1.00 89.69 95 LEU A C 1
ATOM 764 O O . LEU A 1 95 ? -13.658 5.016 18.827 1.00 89.69 95 LEU A O 1
ATOM 768 N N . PRO A 1 96 ? -11.396 4.943 18.813 1.00 88.50 96 PRO A N 1
ATOM 769 C CA . PRO A 1 96 ? -11.254 5.869 19.939 1.00 88.50 96 PRO A CA 1
ATOM 770 C C . PRO A 1 96 ? -11.945 7.220 19.685 1.00 88.50 96 PRO A C 1
ATOM 772 O O . PRO A 1 96 ? -12.699 7.706 20.524 1.00 88.50 96 PRO A O 1
ATOM 775 N N . LEU A 1 97 ? -11.814 7.771 18.471 1.00 84.81 97 LEU A N 1
ATOM 776 C CA . LEU A 1 97 ? -12.439 9.048 18.093 1.00 84.81 97 LEU A CA 1
ATOM 777 C C . LEU A 1 97 ? -13.973 8.987 18.073 1.00 84.81 97 LEU A C 1
ATOM 779 O O . LEU A 1 97 ? -14.649 9.987 18.327 1.00 84.81 97 LEU A O 1
ATOM 783 N N . LYS A 1 98 ? -14.552 7.826 17.739 1.00 79.88 98 LYS A N 1
ATOM 784 C CA . LYS A 1 98 ? -16.011 7.642 17.764 1.00 79.88 98 LYS A CA 1
ATOM 785 C C . LYS A 1 98 ? -16.546 7.662 19.194 1.00 79.88 98 LYS A C 1
ATOM 787 O O . LYS A 1 98 ? -17.601 8.246 19.431 1.00 79.88 98 LYS A O 1
ATOM 792 N N . GLN A 1 99 ? -15.813 7.070 20.134 1.00 75.19 99 GLN A N 1
ATOM 793 C CA . GLN A 1 99 ? -16.195 7.036 21.547 1.00 75.19 99 GLN A CA 1
ATOM 794 C C . GLN A 1 99 ? -16.155 8.434 22.173 1.00 75.19 99 GLN A C 1
ATOM 796 O O . GLN A 1 99 ? -17.089 8.815 22.875 1.00 75.19 99 GLN A O 1
ATOM 801 N N . GLU A 1 100 ? -15.142 9.239 21.846 1.00 73.62 100 GLU A N 1
ATOM 802 C CA . GLU A 1 100 ? -15.048 10.629 22.308 1.00 73.62 100 GLU A CA 1
ATOM 803 C C . GLU A 1 100 ? -16.206 11.497 21.801 1.00 73.62 100 GLU A C 1
ATOM 805 O O . GLU A 1 100 ? -16.804 12.246 22.573 1.00 73.62 100 GLU A O 1
ATOM 810 N N . LYS A 1 101 ? -16.586 11.367 20.522 1.00 71.25 101 LYS A N 1
ATOM 811 C CA . LYS A 1 101 ? -17.730 12.105 19.959 1.00 71.25 101 LYS A CA 1
ATOM 812 C C . LYS A 1 101 ? -19.063 11.722 20.605 1.00 71.25 101 LYS A C 1
ATOM 814 O O . LYS A 1 101 ? -19.916 12.587 20.800 1.00 71.25 101 LYS A O 1
ATOM 819 N N . MET A 1 102 ? -19.246 10.445 20.943 1.00 66.25 102 MET A N 1
ATOM 820 C CA . MET A 1 102 ? -20.438 9.976 21.655 1.00 66.25 102 MET A CA 1
ATOM 821 C C . MET A 1 102 ? -20.479 10.487 23.100 1.00 66.25 102 MET A C 1
ATOM 823 O O . MET A 1 102 ? -21.543 10.878 23.563 1.00 66.25 102 MET A O 1
ATOM 827 N N . ALA A 1 103 ? -19.336 10.556 23.787 1.00 62.25 103 ALA A N 1
ATOM 828 C CA . ALA A 1 103 ? -19.246 11.080 25.152 1.00 62.25 103 ALA A CA 1
ATOM 829 C C . ALA A 1 103 ? -19.464 12.605 25.253 1.00 62.25 103 ALA A C 1
ATOM 831 O O . ALA A 1 103 ? -19.781 13.107 26.328 1.00 62.25 103 ALA A O 1
ATOM 832 N N . GLN A 1 104 ? -19.294 13.343 24.152 1.00 57.12 104 GLN A N 1
ATOM 833 C CA . GLN A 1 104 ? -19.489 14.799 24.080 1.00 57.12 104 GLN A CA 1
ATOM 834 C C . GLN A 1 104 ? -20.870 15.218 23.546 1.00 57.12 104 GLN A C 1
ATOM 836 O O . GLN A 1 104 ? -21.140 16.413 23.427 1.00 57.12 104 GLN A O 1
ATOM 841 N N . SER A 1 105 ? -21.739 14.262 23.212 1.00 47.81 105 SER A N 1
ATOM 842 C CA . SER A 1 105 ? -23.116 14.544 22.795 1.00 47.81 105 SER A CA 1
ATOM 843 C C . SER A 1 105 ? -24.025 14.579 24.039 1.00 47.81 105 SER A C 1
ATOM 845 O O . SER A 1 105 ? -24.062 13.572 24.745 1.00 47.81 105 SER A O 1
ATOM 847 N N . PRO A 1 106 ? -24.691 15.711 24.354 1.00 55.50 106 PRO A N 1
ATOM 848 C CA . PRO A 1 106 ? -25.585 15.835 25.511 1.00 55.50 106 PRO A CA 1
ATOM 849 C C . PRO A 1 106 ? -26.864 14.997 25.390 1.00 55.50 106 PRO A C 1
ATOM 851 O O . PRO A 1 106 ? -27.316 14.752 24.247 1.00 55.50 106 PRO A O 1
#

InterPro domains:
  IPR011009 Protein kinase-like domain superfamily [SSF56112] (2-100)
  IPR051175 Dual specificity CLK kinases [PTHR45646] (1-101)

Foldseek 3Di:
DQLLLCQAQNFDDQVVLVVCCVDPNVQQDDPSGGPDDCPPPVNVVSNVPHHHNCVPQPDPDPLSVQVSVLVSLCSDNDPVRRDDPVVSCVGPNCVVVVVVVVVPDD

pLDDT: mean 88.57, std 9.95, range [47.81, 98.25]

Organism: Cuculus canorus (NCBI:txid55661)

Radius of gyration: 18.32 Å; chains: 1; bounding box: 48×27×51 Å

Secondary structure (DSSP, 8-state):
-HHHHHHHH-SPPHHHHHHHHTTT-GGGEETTEE---TTSHHHHHHHHH---GGGG-S--SHHHHHHHHHHHHHH-SSTTTSPPHHHHHTSGGGHHHHHHHHHT--

Sequence (106 aa):
HLAMMEQLLGPLPEHMVERVVSSRKKNYFCNGRLAWDKHSVAGLCVSSCCKPLKEFMACRDCDHENLFDLIDKMLEYDPAKRITLEEALNHPFFLPLKQEKMAQSP